Protein AF-A0A6I9MM56-F1 (afdb_monomer)

Foldseek 3Di:
DWDWDWDQDPNDTFTFIFDDPCVLVVVWFKAFPVPRDTDHNPFPFPDDDPHGTGGQQDDPDQQLQAAPPPSHGQDHNVVGDPDSNVLRDFDQRPPPRDTDSSNPDDCVRMDTDDDD

InterPro domains:
  IPR026066 Headcase [PTHR13425] (3-116)
  IPR031947 Headcase, middle domain [PF16002] (4-107)

Mean predicted aligned error: 7.93 Å

Sequence (116 aa):
MLYCISLFLTGRLMHLYAICVDCLEGVHKIVCIKCKSRWDGSWHQLGTMYTYDILAASPCCQARLNCKHCGKPVVDVRVGMQYFSEYSNVQQCPHCGNLDYHFVKPFSSYKVLEAY

Structure (mmCIF, N/CA/C/O backbone):
data_AF-A0A6I9MM56-F1
#
_entry.id   AF-A0A6I9MM56-F1
#
loop_
_atom_site.group_PDB
_atom_site.id
_atom_site.type_symbol
_atom_site.label_atom_id
_atom_site.label_alt_id
_atom_site.label_comp_id
_atom_site.label_asym_id
_atom_site.label_entity_id
_atom_site.label_seq_id
_atom_site.pdbx_PDB_ins_code
_atom_site.Cartn_x
_atom_site.Cartn_y
_atom_site.Cartn_z
_atom_site.occupancy
_atom_site.B_iso_or_equiv
_atom_site.auth_seq_id
_atom_site.auth_comp_id
_atom_site.auth_asym_id
_atom_site.auth_atom_id
_atom_site.pdbx_PDB_model_num
ATOM 1 N N . MET A 1 1 ? 17.029 -6.124 -0.668 1.00 47.97 1 MET A N 1
ATOM 2 C CA . MET A 1 1 ? 16.097 -6.927 0.168 1.00 47.97 1 MET A CA 1
ATOM 3 C C . MET A 1 1 ? 15.103 -5.999 0.851 1.00 47.97 1 MET A C 1
ATOM 5 O O . MET A 1 1 ? 15.518 -4.928 1.277 1.00 47.97 1 MET A O 1
ATOM 9 N N . LEU A 1 2 ? 13.820 -6.378 0.918 1.00 52.38 2 LEU A N 1
ATOM 10 C CA . LEU A 1 2 ? 12.774 -5.584 1.571 1.00 52.38 2 LEU A CA 1
ATOM 11 C C . LEU A 1 2 ? 12.425 -6.140 2.955 1.00 52.38 2 LEU A C 1
ATOM 13 O O . LEU A 1 2 ? 12.172 -7.337 3.077 1.00 52.38 2 LEU A O 1
ATOM 17 N N . TYR A 1 3 ? 12.350 -5.275 3.969 1.00 53.06 3 TYR A N 1
ATOM 18 C CA . TYR A 1 3 ? 12.012 -5.656 5.347 1.00 53.06 3 TYR A CA 1
ATOM 19 C C . TYR A 1 3 ? 10.838 -4.829 5.872 1.00 53.06 3 TYR A C 1
ATOM 21 O O . TYR A 1 3 ? 10.752 -3.634 5.609 1.00 53.06 3 TYR A O 1
ATOM 29 N N . CYS A 1 4 ? 9.936 -5.459 6.627 1.00 52.94 4 CYS A N 1
ATOM 30 C CA . CYS A 1 4 ? 8.915 -4.749 7.394 1.00 52.94 4 CYS A CA 1
ATOM 31 C C . CYS A 1 4 ? 9.426 -4.582 8.824 1.00 52.94 4 CYS A C 1
ATOM 33 O O . CYS A 1 4 ? 9.591 -5.574 9.532 1.00 52.94 4 CYS A O 1
ATOM 35 N N . ILE A 1 5 ? 9.667 -3.347 9.246 1.00 62.81 5 ILE A N 1
ATOM 36 C CA . ILE A 1 5 ? 10.155 -3.033 10.588 1.00 62.81 5 ILE A CA 1
ATOM 37 C C . ILE A 1 5 ? 8.993 -2.440 11.378 1.00 62.81 5 ILE A C 1
ATOM 39 O O . ILE A 1 5 ? 8.350 -1.493 10.929 1.00 62.81 5 ILE A O 1
ATOM 43 N N . SER A 1 6 ? 8.706 -3.009 12.547 1.00 59.41 6 SER A N 1
ATOM 44 C CA . SER A 1 6 ? 7.737 -2.432 13.480 1.00 59.41 6 SER A CA 1
ATOM 45 C C . SER A 1 6 ? 8.493 -1.592 14.502 1.00 59.41 6 SER A C 1
ATOM 47 O O . SER A 1 6 ? 9.407 -2.096 15.149 1.00 59.41 6 SER A O 1
ATOM 49 N N . LEU A 1 7 ? 8.140 -0.316 14.626 1.00 59.81 7 LEU A N 1
ATOM 50 C CA . LEU A 1 7 ? 8.797 0.651 15.504 1.00 59.81 7 LEU A CA 1
ATOM 51 C C . LEU A 1 7 ? 7.757 1.304 16.408 1.00 59.81 7 LEU A C 1
ATOM 53 O O . LEU A 1 7 ? 6.664 1.634 15.960 1.00 59.81 7 LEU A O 1
ATOM 57 N N . PHE A 1 8 ? 8.092 1.487 17.681 1.00 66.06 8 PHE A N 1
ATOM 58 C CA . PHE A 1 8 ? 7.246 2.207 18.626 1.00 66.06 8 PHE A CA 1
ATOM 59 C C . PHE A 1 8 ? 7.836 3.601 18.833 1.00 66.06 8 PHE A C 1
ATOM 61 O O . PHE A 1 8 ? 8.901 3.747 19.428 1.00 66.06 8 PHE A O 1
ATOM 68 N N . LEU A 1 9 ? 7.176 4.621 18.291 1.00 57.38 9 LEU A N 1
ATOM 69 C CA . LEU A 1 9 ? 7.623 6.013 18.333 1.00 57.38 9 LEU A 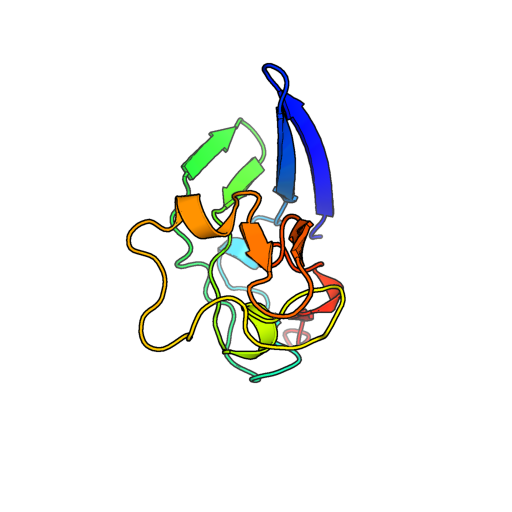CA 1
ATOM 70 C C . LEU A 1 9 ? 6.497 6.855 18.928 1.00 57.38 9 LEU A C 1
ATOM 72 O O . LEU A 1 9 ? 5.345 6.708 18.529 1.00 57.38 9 LEU A O 1
ATOM 76 N N . THR A 1 10 ? 6.825 7.679 19.929 1.00 64.81 10 THR A N 1
ATOM 77 C CA . THR A 1 10 ? 5.889 8.620 20.585 1.00 64.81 10 THR A CA 1
ATOM 78 C C . THR A 1 10 ? 4.546 8.007 21.026 1.00 64.81 10 THR A C 1
ATOM 80 O O . THR A 1 10 ? 3.502 8.652 20.973 1.00 64.81 10 THR A O 1
ATOM 83 N N . GLY A 1 11 ? 4.557 6.749 21.484 1.00 68.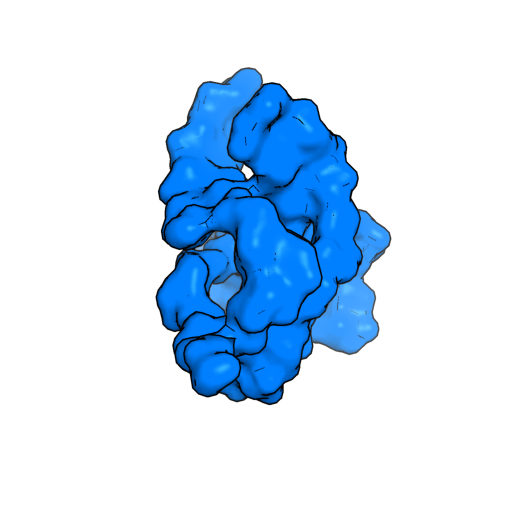00 11 GLY A N 1
ATOM 84 C CA . GLY A 1 11 ? 3.353 6.052 21.953 1.00 68.00 11 GLY A CA 1
ATOM 85 C C . GLY A 1 11 ? 2.510 5.401 20.850 1.00 68.00 11 GLY A C 1
ATOM 86 O O . GLY A 1 11 ? 1.431 4.889 21.141 1.00 68.00 11 GLY A O 1
ATOM 87 N N . ARG A 1 12 ? 2.971 5.405 19.592 1.00 59.16 12 ARG A N 1
ATOM 88 C CA . ARG A 1 12 ? 2.294 4.770 18.454 1.00 59.16 12 ARG A CA 1
ATOM 89 C C . ARG A 1 12 ? 3.160 3.673 17.844 1.00 59.16 12 ARG A C 1
ATOM 91 O O . ARG A 1 12 ? 4.357 3.857 17.626 1.00 59.16 12 ARG A O 1
ATOM 98 N N . LEU A 1 13 ? 2.532 2.541 17.529 1.00 62.94 13 LEU A N 1
ATOM 99 C CA . LEU A 1 13 ? 3.146 1.512 16.696 1.00 62.94 13 LEU A CA 1
ATOM 100 C C . LEU A 1 13 ? 3.158 1.997 15.240 1.00 62.94 13 LEU A C 1
ATOM 102 O O . LEU A 1 13 ? 2.164 2.507 14.730 1.00 62.94 13 LEU A O 1
ATOM 106 N N . MET A 1 14 ? 4.290 1.858 14.574 1.00 60.75 14 MET A N 1
ATOM 107 C CA . MET A 1 14 ? 4.509 2.251 13.188 1.00 60.75 14 MET A CA 1
ATOM 108 C C . MET A 1 14 ? 5.065 1.045 12.440 1.00 60.75 14 MET A C 1
ATOM 110 O O . MET A 1 14 ? 5.902 0.315 12.969 1.00 60.75 14 MET A O 1
ATOM 114 N N . HIS A 1 15 ? 4.623 0.847 11.202 1.00 60.53 15 HIS A N 1
ATOM 115 C CA . HIS A 1 15 ? 5.169 -0.174 10.315 1.00 60.53 15 HIS A CA 1
ATOM 116 C C . HIS A 1 15 ? 5.877 0.509 9.152 1.00 60.53 15 HIS A C 1
ATOM 118 O O . HIS A 1 15 ? 5.273 1.290 8.419 1.00 60.53 15 HIS A O 1
ATOM 124 N N . LEU A 1 16 ? 7.161 0.214 9.001 1.00 61.25 16 LEU A N 1
ATOM 125 C CA . LEU A 1 16 ? 8.037 0.788 7.992 1.00 61.25 16 LEU A CA 1
ATOM 126 C C . LEU A 1 16 ? 8.432 -0.283 6.981 1.00 61.25 16 LEU A C 1
ATOM 128 O O . LEU A 1 16 ? 8.786 -1.400 7.362 1.00 61.25 16 LEU A O 1
ATOM 132 N N . TYR A 1 17 ? 8.388 0.068 5.698 1.00 65.69 17 TYR A N 1
ATOM 133 C CA . TYR A 1 17 ? 8.986 -0.741 4.642 1.00 65.69 17 TYR A CA 1
ATOM 134 C C . TYR A 1 17 ? 10.401 -0.238 4.389 1.00 65.69 17 TYR A C 1
ATOM 136 O O . TYR A 1 17 ? 10.579 0.905 3.988 1.00 65.69 17 TYR A O 1
ATOM 144 N N . ALA A 1 18 ? 11.393 -1.097 4.589 1.00 64.69 18 ALA A N 1
ATOM 145 C CA . ALA A 1 18 ? 12.727 -0.893 4.053 1.00 64.69 18 ALA A CA 1
ATOM 146 C C . ALA A 1 18 ? 12.775 -1.483 2.642 1.00 64.69 18 ALA A C 1
ATOM 148 O O . ALA A 1 18 ? 12.338 -2.618 2.436 1.00 64.69 18 ALA A O 1
ATOM 149 N N . ILE A 1 19 ? 13.314 -0.729 1.688 1.00 71.88 19 ILE A N 1
ATOM 150 C CA . ILE A 1 19 ? 13.568 -1.170 0.318 1.00 71.88 19 ILE A CA 1
ATOM 151 C C . ILE A 1 19 ? 15.025 -0.894 -0.050 1.00 71.88 19 ILE A C 1
ATOM 153 O O . ILE A 1 19 ? 15.600 0.072 0.437 1.00 71.88 19 ILE A O 1
ATOM 157 N N . CYS A 1 20 ? 15.653 -1.768 -0.845 1.00 73.00 20 CYS A N 1
ATOM 158 C CA . CYS A 1 20 ? 17.008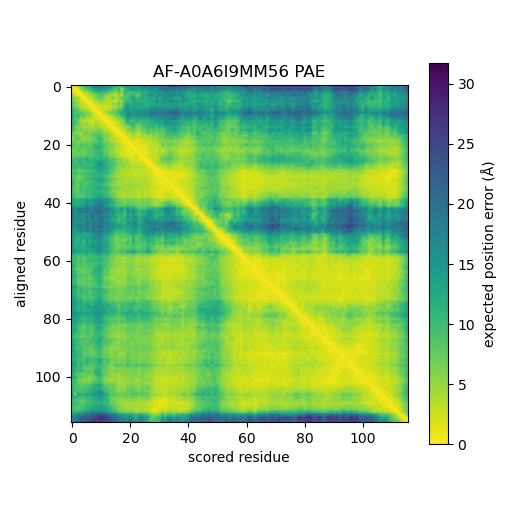 -1.500 -1.332 1.00 73.00 20 CYS A CA 1
ATOM 159 C C . CYS A 1 20 ? 16.984 -0.514 -2.501 1.00 73.00 20 CYS A C 1
ATOM 161 O O . CYS A 1 20 ? 15.984 -0.432 -3.217 1.00 73.00 20 CYS A O 1
ATOM 163 N N . VAL A 1 21 ? 18.108 0.173 -2.702 1.00 74.38 21 VAL A N 1
ATOM 164 C CA . VAL A 1 21 ? 18.279 1.192 -3.745 1.00 74.38 21 VAL A CA 1
ATOM 165 C C . VAL A 1 21 ? 17.949 0.631 -5.130 1.00 74.38 21 VAL A C 1
ATOM 167 O O . VAL A 1 21 ? 17.124 1.214 -5.815 1.00 74.38 21 VAL A O 1
ATOM 170 N N . ASP A 1 22 ? 18.420 -0.570 -5.482 1.00 74.75 22 ASP A N 1
ATOM 171 C CA . ASP A 1 22 ? 18.118 -1.187 -6.789 1.00 74.75 22 ASP A CA 1
ATOM 172 C C . ASP A 1 22 ? 16.610 -1.386 -7.031 1.00 74.75 22 ASP A C 1
ATOM 174 O O . ASP A 1 22 ? 16.088 -1.203 -8.132 1.00 74.75 22 ASP A O 1
ATOM 178 N N . CYS A 1 23 ? 15.873 -1.774 -5.985 1.00 75.12 23 CYS A N 1
ATOM 179 C CA . CYS A 1 23 ? 14.425 -1.914 -6.080 1.00 75.12 23 CYS A CA 1
ATOM 180 C C . CYS A 1 23 ? 13.757 -0.543 -6.241 1.00 75.12 23 CYS A C 1
ATOM 182 O O . CYS A 1 23 ? 12.817 -0.438 -7.023 1.00 75.12 23 CYS A O 1
ATOM 184 N N . LEU A 1 24 ? 14.232 0.479 -5.520 1.00 74.31 24 LEU A N 1
ATOM 185 C CA . LEU A 1 24 ? 13.726 1.850 -5.608 1.00 74.31 24 LEU A CA 1
ATOM 186 C C . LEU A 1 24 ? 13.991 2.475 -6.986 1.00 74.31 24 LEU A C 1
ATOM 188 O O . LEU A 1 24 ? 13.093 3.087 -7.554 1.00 74.31 24 LEU A O 1
ATOM 192 N N . GLU A 1 25 ? 15.175 2.251 -7.554 1.00 75.25 25 GLU A N 1
ATOM 193 C CA . GLU A 1 25 ? 15.570 2.693 -8.899 1.00 75.25 25 GLU A CA 1
ATOM 194 C C . GLU A 1 25 ? 14.864 1.906 -10.020 1.00 75.25 25 GLU A C 1
ATOM 196 O O . GLU A 1 25 ? 15.015 2.200 -11.205 1.00 75.25 25 GLU A O 1
ATOM 201 N N . GLY A 1 26 ? 14.049 0.909 -9.663 1.00 74.44 26 GLY A N 1
ATOM 202 C CA . GLY A 1 26 ? 13.237 0.154 -10.608 1.00 74.44 26 GLY A CA 1
ATOM 203 C C . GLY A 1 26 ? 14.011 -0.894 -11.408 1.00 74.44 26 GLY A C 1
ATOM 204 O O . GLY A 1 26 ? 13.455 -1.405 -12.387 1.00 74.44 26 GLY A O 1
ATOM 205 N N . VAL A 1 27 ? 15.233 -1.244 -10.979 1.00 76.81 27 VAL A N 1
ATOM 206 C CA . VAL A 1 27 ? 16.064 -2.323 -11.549 1.00 76.81 27 VAL A CA 1
ATOM 207 C C . VAL A 1 27 ? 15.316 -3.651 -11.472 1.00 76.81 27 VAL A C 1
ATOM 209 O O . VAL A 1 27 ? 15.237 -4.409 -12.438 1.00 76.81 27 VAL A O 1
ATOM 212 N N . HIS A 1 28 ? 14.691 -3.916 -10.326 1.00 78.81 28 HIS A N 1
ATOM 213 C CA . HIS A 1 28 ? 13.867 -5.098 -10.135 1.00 78.81 28 HIS A CA 1
ATOM 214 C C . HIS A 1 28 ? 12.422 -4.856 -10.570 1.00 78.81 28 HIS A C 1
ATOM 216 O O . HIS A 1 28 ? 11.755 -3.910 -10.141 1.00 78.81 28 HIS A O 1
ATOM 222 N N . LYS A 1 29 ? 11.874 -5.776 -11.369 1.00 84.44 29 LYS A N 1
ATOM 223 C CA . LYS A 1 29 ? 10.467 -5.721 -11.771 1.00 84.44 29 LYS A CA 1
ATOM 224 C C . LYS A 1 29 ? 9.582 -6.299 -10.668 1.00 84.44 29 LYS A C 1
ATOM 226 O O . LYS A 1 29 ? 9.296 -7.494 -10.627 1.00 84.44 29 LYS A O 1
ATOM 231 N N . ILE A 1 30 ? 9.130 -5.434 -9.767 1.00 85.00 30 ILE A N 1
ATOM 232 C CA . ILE A 1 30 ? 8.237 -5.792 -8.661 1.00 85.00 30 ILE A CA 1
ATOM 233 C C . ILE A 1 30 ? 6.782 -5.678 -9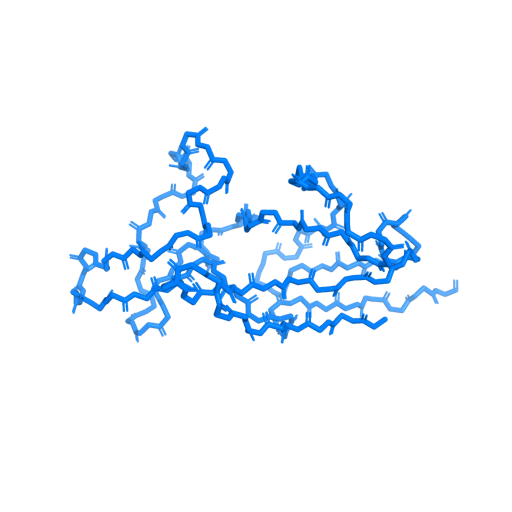.124 1.00 85.00 30 ILE A C 1
ATOM 235 O O . ILE A 1 30 ? 6.379 -4.667 -9.696 1.00 85.00 30 ILE A O 1
ATOM 239 N N . VAL A 1 31 ? 5.969 -6.705 -8.877 1.00 89.00 31 VAL A N 1
ATOM 240 C CA . VAL A 1 31 ? 4.543 -6.723 -9.240 1.00 89.00 31 VAL A CA 1
ATOM 241 C C . VAL A 1 31 ? 3.672 -7.140 -8.066 1.00 89.00 31 VAL A C 1
ATOM 243 O O . VAL A 1 31 ? 4.036 -8.010 -7.273 1.00 89.00 31 VAL A O 1
ATOM 246 N N . CYS A 1 32 ? 2.486 -6.546 -7.949 1.00 89.38 32 CYS A N 1
ATOM 247 C CA . CYS A 1 32 ? 1.505 -6.991 -6.966 1.00 89.38 32 CYS A CA 1
ATOM 248 C C . CYS A 1 32 ? 1.008 -8.397 -7.318 1.00 89.38 32 CYS A C 1
ATOM 250 O O . CYS A 1 32 ? 0.599 -8.662 -8.448 1.00 89.38 32 CYS A O 1
ATOM 252 N N . ILE A 1 33 ? 0.958 -9.306 -6.344 1.00 90.94 33 ILE A N 1
ATOM 253 C CA . ILE A 1 33 ? 0.492 -10.677 -6.589 1.00 90.94 33 ILE A CA 1
ATOM 254 C C . ILE A 1 33 ? -0.990 -10.707 -6.976 1.00 90.94 33 ILE A C 1
ATOM 256 O O . ILE A 1 33 ? -1.381 -11.564 -7.772 1.00 90.94 33 ILE A O 1
ATOM 260 N N . LYS A 1 34 ? -1.794 -9.768 -6.455 1.00 91.44 34 LYS A N 1
ATOM 261 C CA . LYS A 1 34 ? -3.247 -9.713 -6.665 1.00 91.44 34 LYS A CA 1
ATOM 262 C C . LYS A 1 34 ? -3.635 -9.110 -8.015 1.00 91.44 34 LYS A C 1
ATOM 264 O O . LYS A 1 34 ? -4.330 -9.774 -8.769 1.00 91.44 34 LYS A O 1
ATOM 269 N N . CYS A 1 35 ? -3.186 -7.896 -8.332 1.00 91.44 35 CYS A N 1
ATOM 270 C CA . CYS A 1 35 ? -3.588 -7.200 -9.565 1.00 91.44 35 CYS A CA 1
ATOM 271 C C . CYS A 1 35 ? -2.534 -7.201 -10.676 1.00 91.44 35 CYS A C 1
ATOM 273 O O . CYS A 1 35 ? -2.802 -6.685 -11.753 1.00 91.44 35 CYS A O 1
ATOM 275 N N . LYS A 1 36 ? -1.335 -7.742 -10.428 1.00 91.19 36 LYS A N 1
ATOM 276 C CA . LYS A 1 36 ? -0.197 -7.759 -11.368 1.00 91.19 36 LYS A CA 1
ATOM 277 C C . LYS A 1 36 ? 0.335 -6.383 -11.784 1.00 91.19 36 LYS A C 1
ATOM 279 O O . LYS A 1 36 ? 1.318 -6.328 -12.517 1.00 91.19 36 LYS A O 1
ATOM 284 N N . SER A 1 37 ? -0.238 -5.293 -11.272 1.00 88.81 37 SER A N 1
ATOM 285 C CA . SER A 1 37 ? 0.287 -3.940 -11.444 1.00 88.81 37 SER A CA 1
ATOM 286 C C . SER A 1 37 ? 1.734 -3.873 -10.968 1.00 88.81 37 SER A C 1
ATOM 288 O O . SER A 1 37 ? 2.071 -4.422 -9.908 1.00 88.81 37 SER A O 1
ATOM 290 N N . ARG A 1 38 ? 2.575 -3.200 -11.757 1.00 85.38 38 ARG A N 1
ATOM 291 C CA . ARG A 1 38 ? 3.962 -2.917 -11.393 1.00 85.38 38 ARG A CA 1
ATOM 292 C C . ARG A 1 38 ? 3.980 -2.024 -10.153 1.00 85.38 38 ARG A C 1
ATOM 294 O O . ARG A 1 38 ? 3.176 -1.104 -10.038 1.00 85.38 38 ARG A O 1
ATOM 301 N N . TRP A 1 39 ? 4.875 -2.331 -9.227 1.00 82.00 39 TRP A N 1
ATOM 302 C CA . TRP A 1 39 ? 5.311 -1.384 -8.215 1.00 82.00 39 TRP A CA 1
ATOM 303 C C . TRP A 1 39 ? 6.418 -0.545 -8.855 1.00 82.00 39 TRP A C 1
ATOM 305 O O . TRP A 1 39 ? 7.411 -1.089 -9.337 1.00 82.00 39 TRP A O 1
ATOM 315 N N . ASP A 1 40 ? 6.184 0.752 -8.961 1.00 72.31 40 ASP A N 1
ATOM 316 C CA . ASP A 1 40 ? 6.954 1.705 -9.762 1.00 72.31 40 ASP A CA 1
ATOM 317 C C . ASP A 1 40 ? 7.713 2.730 -8.914 1.00 72.31 40 ASP A C 1
ATOM 319 O O . ASP A 1 40 ? 8.317 3.642 -9.464 1.00 72.31 40 ASP A O 1
ATOM 323 N N . GLY A 1 41 ? 7.685 2.605 -7.586 1.00 68.56 41 GLY A N 1
ATOM 324 C CA . GLY A 1 41 ? 8.431 3.500 -6.706 1.00 68.56 41 GLY A CA 1
ATOM 325 C C . GLY A 1 41 ? 7.926 4.945 -6.668 1.00 68.56 41 GLY A C 1
ATOM 326 O O . GLY A 1 41 ? 8.454 5.717 -5.881 1.00 68.56 41 GLY A O 1
ATOM 327 N N . SER A 1 42 ? 6.843 5.309 -7.374 1.00 64.75 42 SER A N 1
ATOM 328 C CA . SER A 1 42 ? 6.222 6.654 -7.336 1.00 64.75 42 SER A CA 1
ATOM 329 C C . SER A 1 42 ? 5.571 7.011 -5.985 1.00 64.75 42 SER A C 1
ATOM 331 O O . SER A 1 42 ? 4.766 7.939 -5.854 1.00 64.75 42 SER A O 1
ATOM 333 N N . TRP A 1 43 ? 5.859 6.208 -4.973 1.00 65.25 43 TRP A N 1
ATOM 334 C CA . TRP A 1 43 ? 5.348 6.287 -3.629 1.00 65.25 43 TRP A CA 1
ATOM 335 C C . TRP A 1 43 ? 6.012 7.492 -2.991 1.00 65.25 43 TRP A C 1
ATOM 337 O O . TRP A 1 43 ? 7.235 7.562 -2.932 1.00 65.25 43 TRP A O 1
ATOM 347 N N . HIS A 1 44 ? 5.206 8.463 -2.565 1.00 56.34 44 HIS A N 1
ATOM 348 C CA . HIS A 1 44 ? 5.729 9.700 -2.007 1.00 56.34 44 HIS A CA 1
ATOM 349 C C . HIS A 1 44 ? 6.592 9.370 -0.789 1.00 56.34 44 HIS A C 1
ATOM 351 O O . HIS A 1 44 ? 6.092 8.900 0.237 1.00 56.34 44 HIS A O 1
ATOM 357 N N . GLN A 1 45 ? 7.895 9.578 -0.948 1.00 60.97 45 GLN A N 1
ATOM 358 C CA . GLN A 1 45 ? 8.877 9.493 0.111 1.00 60.97 45 GLN A CA 1
ATOM 359 C C . GLN A 1 45 ? 8.475 10.496 1.192 1.00 60.97 45 GLN A C 1
ATOM 361 O O . GLN A 1 45 ? 8.462 11.704 0.966 1.00 60.97 45 GLN A O 1
ATOM 366 N N . LEU A 1 46 ? 8.093 9.989 2.360 1.00 57.50 46 LEU A N 1
ATOM 367 C CA . LEU A 1 46 ? 7.728 10.827 3.499 1.00 57.50 46 LEU A CA 1
ATOM 368 C C . LEU A 1 46 ? 8.984 11.395 4.186 1.00 57.50 46 LEU A C 1
ATOM 370 O O . LEU A 1 46 ? 8.893 12.404 4.879 1.00 57.50 46 LEU A O 1
ATOM 374 N N . GLY A 1 47 ? 10.151 10.771 3.972 1.00 58.31 47 GLY A N 1
ATOM 375 C CA . GLY A 1 47 ? 11.463 11.282 4.373 1.00 58.31 47 GLY A CA 1
ATOM 376 C C . GLY A 1 47 ? 12.608 10.289 4.129 1.00 58.31 47 GLY A C 1
ATOM 377 O O . GLY A 1 47 ? 12.384 9.078 4.069 1.00 58.31 47 GLY A O 1
ATOM 378 N N . THR A 1 48 ? 13.835 10.807 4.012 1.00 54.88 48 THR A N 1
ATOM 379 C CA . THR A 1 48 ? 15.092 10.043 4.104 1.00 54.88 48 THR A CA 1
ATOM 380 C C . THR A 1 48 ? 15.512 9.927 5.569 1.00 54.88 48 THR A C 1
ATOM 382 O O . THR A 1 48 ? 15.692 10.951 6.230 1.00 54.88 48 THR A O 1
ATOM 385 N N . MET A 1 49 ? 15.774 8.726 6.081 1.00 5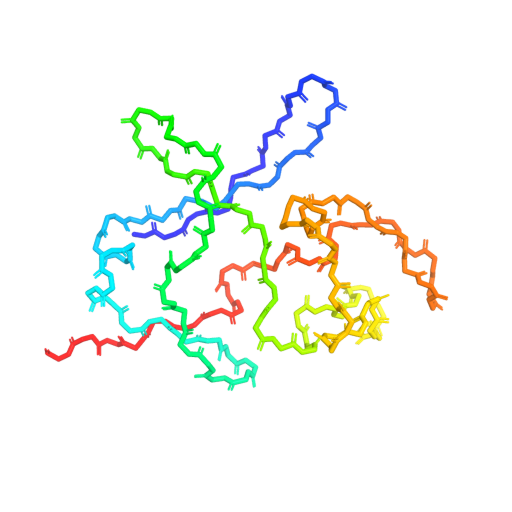5.28 49 MET A N 1
ATOM 386 C CA . MET A 1 49 ? 16.513 8.555 7.336 1.00 55.28 49 MET A CA 1
ATOM 387 C C . MET A 1 49 ? 17.829 7.848 7.034 1.00 55.28 49 MET A C 1
ATOM 389 O O . MET A 1 49 ? 17.824 6.627 7.052 1.00 55.28 49 MET A O 1
ATOM 393 N N . TYR A 1 50 ? 18.907 8.611 6.778 1.00 53.66 50 TYR A N 1
ATOM 394 C CA . TYR A 1 50 ? 20.336 8.258 6.566 1.00 53.66 50 TYR A CA 1
ATOM 395 C C . TYR A 1 50 ? 20.693 7.020 5.703 1.00 53.66 50 TYR A C 1
ATOM 397 O O . TYR A 1 50 ? 21.652 7.070 4.944 1.00 53.66 50 TYR A O 1
ATOM 405 N N . THR A 1 51 ? 19.970 5.912 5.818 1.00 57.00 51 THR A N 1
ATOM 406 C CA . THR A 1 51 ? 20.148 4.625 5.138 1.00 57.00 51 THR A CA 1
ATOM 407 C C . THR A 1 51 ? 18.824 4.012 4.638 1.00 57.00 51 THR A C 1
ATOM 409 O O . THR A 1 51 ? 18.864 2.975 3.982 1.00 57.00 51 THR A O 1
ATOM 412 N N . TYR A 1 52 ? 17.658 4.607 4.940 1.00 54.66 52 TYR A N 1
ATOM 413 C CA . TYR A 1 52 ? 16.339 4.073 4.564 1.00 54.66 52 TYR A CA 1
ATOM 414 C C . TYR A 1 52 ? 15.367 5.163 4.099 1.00 54.66 52 TYR A C 1
ATOM 416 O O . TYR A 1 52 ? 15.322 6.252 4.678 1.00 54.66 52 TYR A O 1
ATOM 424 N N . ASP A 1 53 ? 14.525 4.822 3.123 1.00 61.03 53 ASP A N 1
ATOM 425 C CA . ASP A 1 53 ? 13.391 5.641 2.695 1.00 61.03 53 ASP A CA 1
ATOM 426 C C . ASP A 1 53 ? 12.102 5.242 3.408 1.00 61.03 53 ASP A C 1
ATOM 428 O O . ASP A 1 53 ? 11.735 4.066 3.470 1.00 61.03 53 ASP A O 1
ATOM 432 N N . ILE A 1 54 ? 11.388 6.237 3.937 1.00 64.81 54 ILE A N 1
ATOM 433 C CA . ILE A 1 54 ? 10.079 6.045 4.560 1.00 64.81 54 ILE A CA 1
ATOM 434 C C . ILE A 1 54 ? 9.006 6.192 3.486 1.00 64.81 54 ILE A C 1
ATOM 436 O O . ILE A 1 54 ? 8.737 7.292 3.002 1.00 64.81 54 ILE A O 1
ATOM 440 N N . LEU A 1 55 ? 8.361 5.083 3.135 1.00 67.06 55 LEU A N 1
ATOM 441 C CA . LEU A 1 55 ? 7.282 5.055 2.150 1.00 67.06 55 LEU A CA 1
ATOM 442 C C . LEU A 1 55 ? 5.914 5.074 2.839 1.00 67.06 55 LEU A C 1
ATOM 444 O O . LEU A 1 55 ? 5.677 4.327 3.793 1.00 67.06 55 LEU A O 1
ATOM 448 N N . ALA A 1 56 ? 4.984 5.881 2.327 1.00 67.75 56 ALA A N 1
ATOM 449 C CA . ALA A 1 56 ? 3.575 5.760 2.695 1.00 67.75 56 ALA A CA 1
ATOM 450 C C . ALA A 1 56 ? 3.018 4.397 2.249 1.00 67.75 56 ALA A C 1
ATOM 452 O O . ALA A 1 56 ? 3.452 3.850 1.239 1.00 67.75 56 ALA A O 1
ATOM 453 N N . ALA A 1 57 ? 2.018 3.843 2.936 1.00 73.31 57 ALA A N 1
ATOM 454 C CA . ALA A 1 57 ? 1.202 2.816 2.300 1.00 73.31 57 ALA A CA 1
ATOM 455 C C . ALA A 1 57 ? 0.405 3.464 1.148 1.00 73.31 57 ALA A C 1
ATOM 457 O O . ALA A 1 57 ? -0.046 4.597 1.230 1.00 73.31 57 ALA A O 1
ATOM 458 N N . SER A 1 58 ? 0.227 2.753 0.048 1.00 74.75 58 SER A N 1
ATOM 459 C CA . SER A 1 58 ? -0.598 3.181 -1.082 1.00 74.75 58 SER A CA 1
ATOM 460 C C . SER A 1 58 ? -1.193 1.926 -1.686 1.00 74.75 58 SER A C 1
ATOM 462 O O . SER A 1 58 ? -0.470 0.937 -1.770 1.00 74.75 58 SER A O 1
ATOM 464 N N . PRO A 1 59 ? -2.477 1.867 -2.046 1.00 85.44 59 PRO A N 1
ATOM 465 C CA . PRO A 1 59 ? -3.089 0.709 -2.687 1.00 85.44 59 PRO A CA 1
ATOM 466 C C . PRO A 1 59 ? -2.937 0.770 -4.217 1.00 85.44 59 PRO A C 1
ATOM 468 O O . PRO A 1 59 ? -3.130 1.804 -4.832 1.00 85.44 59 PRO A O 1
ATOM 471 N N . CYS A 1 60 ? -2.663 -0.365 -4.865 1.00 86.88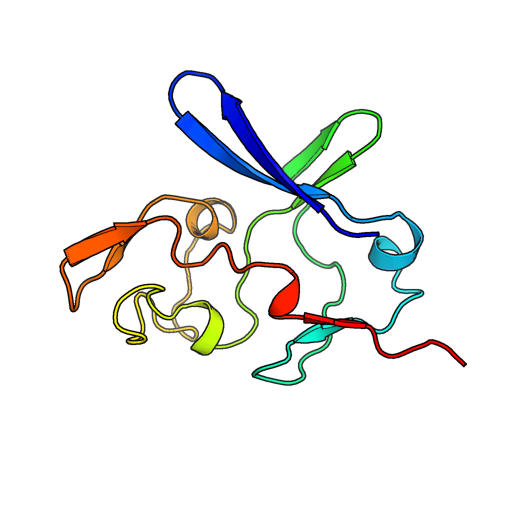 60 CYS A N 1
ATOM 472 C CA . CYS A 1 60 ? -2.710 -0.475 -6.335 1.00 86.88 60 CYS A CA 1
ATOM 473 C C . CYS A 1 60 ? -3.972 -1.199 -6.826 1.00 86.88 60 CYS A C 1
ATOM 475 O O . CYS A 1 60 ? -4.216 -1.292 -8.023 1.00 86.88 60 CYS A O 1
ATOM 477 N N . CYS A 1 61 ? -4.753 -1.772 -5.907 1.00 90.06 61 CYS A N 1
ATOM 478 C CA . CYS A 1 61 ? -6.005 -2.457 -6.204 1.00 90.06 61 CYS A CA 1
ATOM 479 C C . CYS A 1 61 ? -6.869 -2.601 -4.948 1.00 90.06 61 CYS A C 1
ATOM 481 O O . CYS A 1 61 ? -6.368 -2.527 -3.821 1.00 90.06 61 CYS A O 1
ATOM 483 N N . GLN A 1 62 ? -8.151 -2.916 -5.157 1.00 92.38 62 GLN A N 1
ATOM 484 C CA . GLN A 1 62 ? -9.133 -3.123 -4.090 1.00 92.38 62 GLN A CA 1
ATOM 485 C C . GLN A 1 62 ? -8.685 -4.162 -3.058 1.00 92.38 62 GLN A C 1
ATOM 487 O O . GLN A 1 62 ? -8.844 -3.952 -1.863 1.00 92.38 62 GLN A O 1
ATOM 492 N N . ALA A 1 63 ? -8.038 -5.248 -3.491 1.00 91.44 63 ALA A N 1
ATOM 493 C CA . ALA A 1 63 ? -7.559 -6.290 -2.584 1.00 91.44 63 ALA A CA 1
ATOM 494 C C . ALA A 1 63 ? -6.580 -5.763 -1.515 1.00 91.44 63 ALA A C 1
ATOM 496 O O . ALA A 1 63 ? -6.471 -6.347 -0.435 1.00 91.44 63 ALA A O 1
ATOM 497 N N . ARG A 1 64 ? -5.875 -4.654 -1.784 1.00 90.06 64 ARG A N 1
ATOM 498 C CA . ARG A 1 64 ? -4.985 -4.016 -0.801 1.00 90.06 64 ARG A CA 1
ATOM 499 C C . ARG A 1 64 ? -5.724 -3.113 0.185 1.00 90.06 64 ARG A C 1
ATOM 501 O O . ARG A 1 64 ? -5.194 -2.872 1.263 1.00 90.06 64 ARG A O 1
ATOM 508 N N . LEU A 1 65 ? -6.957 -2.728 -0.134 1.00 92.19 65 LEU A N 1
ATOM 509 C CA . LEU A 1 65 ? -7.878 -2.013 0.751 1.00 92.19 65 LEU A CA 1
ATOM 510 C C . LEU A 1 65 ? -8.837 -2.929 1.514 1.00 92.19 65 LEU A C 1
ATOM 512 O O . LEU A 1 65 ? -9.710 -2.463 2.243 1.00 92.19 65 LEU A O 1
ATOM 516 N N . ASN A 1 66 ? -8.673 -4.242 1.387 1.00 93.56 66 ASN A N 1
ATOM 517 C CA . ASN A 1 66 ? -9.490 -5.187 2.127 1.00 93.56 66 ASN A CA 1
ATOM 518 C C . ASN A 1 66 ? -8.994 -5.356 3.561 1.00 93.56 66 ASN A C 1
ATOM 520 O O . ASN A 1 66 ? -7.788 -5.370 3.836 1.00 93.56 66 ASN A O 1
ATOM 524 N N . CYS A 1 67 ? -9.946 -5.558 4.462 1.00 93.62 67 CYS A N 1
ATOM 525 C CA . CYS A 1 67 ? -9.713 -5.875 5.854 1.00 93.62 67 CYS A CA 1
ATOM 526 C C . CYS A 1 67 ? -8.850 -7.133 5.972 1.00 93.62 67 CYS A C 1
ATOM 528 O O . CYS A 1 67 ? -9.099 -8.132 5.295 1.00 93.62 67 CYS A O 1
ATOM 530 N N . LYS A 1 68 ? -7.853 -7.100 6.861 1.00 90.69 68 LYS A N 1
ATOM 531 C CA . LYS A 1 68 ? -7.007 -8.267 7.155 1.00 90.69 68 LYS A CA 1
ATOM 532 C C . LYS A 1 68 ? -7.778 -9.405 7.830 1.00 90.69 68 LYS A C 1
ATOM 534 O O . LYS A 1 68 ? -7.401 -10.557 7.668 1.00 90.69 68 LYS A O 1
ATOM 539 N N . HIS A 1 69 ? -8.851 -9.079 8.550 1.00 93.44 69 HIS A N 1
ATOM 540 C CA . HIS A 1 69 ? -9.624 -10.043 9.327 1.00 93.44 69 HIS A CA 1
ATOM 541 C C . HIS A 1 69 ? -10.752 -10.694 8.514 1.00 93.44 69 HIS A C 1
ATOM 543 O O . HIS A 1 69 ? -10.800 -11.911 8.393 1.00 93.44 69 HIS A O 1
ATOM 549 N N . CYS A 1 70 ? -11.650 -9.899 7.922 1.00 94.69 70 CYS A N 1
ATOM 550 C CA . CYS A 1 70 ? -12.827 -10.431 7.222 1.00 94.69 70 CYS A CA 1
ATOM 551 C C . CYS A 1 70 ? -12.703 -10.446 5.689 1.00 94.69 70 CYS A C 1
ATOM 553 O O . CYS A 1 70 ? -13.618 -10.899 5.007 1.00 94.69 70 CYS A O 1
ATOM 555 N N . GLY A 1 71 ? -11.621 -9.898 5.124 1.00 92.81 71 GLY A N 1
ATOM 556 C CA . GLY A 1 71 ? -11.390 -9.856 3.676 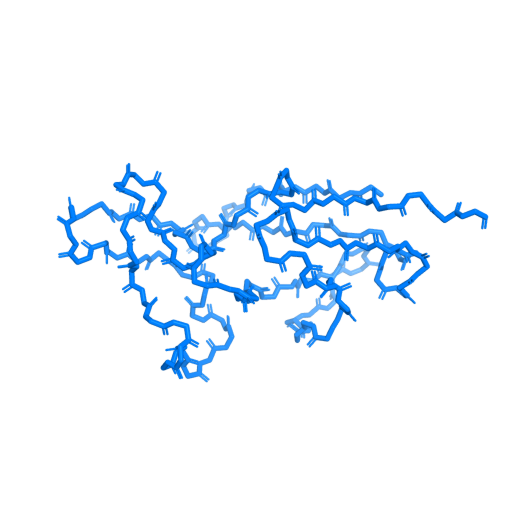1.00 92.81 71 GLY A CA 1
ATOM 557 C C . GLY A 1 71 ? -12.287 -8.895 2.884 1.00 92.81 71 GLY A C 1
ATOM 558 O O . GLY A 1 71 ? -12.064 -8.731 1.686 1.00 92.81 71 GLY A O 1
ATOM 559 N N . LYS A 1 72 ? -13.265 -8.239 3.523 1.00 94.50 72 LYS A N 1
ATOM 560 C CA . LYS A 1 72 ? -14.155 -7.247 2.898 1.00 94.50 72 LYS A CA 1
ATOM 561 C C . LYS A 1 72 ? -13.458 -5.887 2.723 1.00 94.50 72 LYS A C 1
ATOM 563 O O . LYS A 1 72 ? -12.550 -5.583 3.501 1.00 94.50 72 LYS A O 1
ATOM 568 N N . PRO A 1 73 ? -13.844 -5.070 1.729 1.00 93.12 73 PRO A N 1
ATOM 569 C CA . PRO A 1 73 ? -13.240 -3.758 1.493 1.00 93.12 73 PRO A CA 1
ATOM 570 C C . PRO A 1 73 ? -13.460 -2.812 2.682 1.00 93.12 73 PRO A C 1
ATOM 572 O O . PRO A 1 73 ? -14.575 -2.673 3.161 1.00 93.12 73 PRO A O 1
ATOM 575 N N . VAL A 1 74 ? -12.400 -2.170 3.180 1.00 94.06 74 VAL A N 1
ATOM 576 C CA . VAL A 1 74 ? -12.520 -1.118 4.212 1.00 94.06 74 VAL A CA 1
ATOM 577 C C . VAL A 1 74 ? -12.776 0.237 3.556 1.00 94.06 74 VAL A C 1
ATOM 579 O O . VAL A 1 74 ? -13.565 1.020 4.067 1.00 94.06 74 VAL A O 1
ATOM 582 N N . VAL A 1 75 ? -12.134 0.486 2.412 1.00 91.44 75 VAL A N 1
ATOM 583 C CA . VAL A 1 75 ? -12.284 1.690 1.582 1.00 91.44 75 VAL A CA 1
ATOM 584 C C . VAL A 1 75 ? -12.393 1.250 0.122 1.00 91.44 75 VAL A C 1
ATOM 586 O O . VAL A 1 75 ? -11.739 0.283 -0.284 1.00 91.44 75 VAL A O 1
ATOM 589 N N . ASP A 1 76 ? -13.224 1.929 -0.666 1.00 84.62 76 ASP A N 1
ATOM 590 C CA . ASP A 1 76 ? -13.295 1.721 -2.114 1.00 84.62 76 ASP A CA 1
ATOM 591 C C . ASP A 1 76 ? -12.065 2.345 -2.788 1.00 84.62 76 ASP A C 1
ATOM 593 O O . ASP A 1 76 ? -11.752 3.517 -2.579 1.00 84.62 76 ASP A O 1
ATOM 597 N N . VAL A 1 77 ? -11.365 1.569 -3.616 1.00 82.75 77 VAL A N 1
ATOM 598 C CA . VAL A 1 77 ? -10.154 2.011 -4.322 1.00 82.75 77 VAL A CA 1
ATOM 599 C C . VAL A 1 77 ? -10.397 3.183 -5.276 1.00 82.75 77 VAL A C 1
ATOM 601 O O . VAL A 1 77 ? -9.459 3.911 -5.578 1.00 82.75 77 VAL A O 1
ATOM 604 N N . ARG A 1 78 ? -11.634 3.379 -5.746 1.00 82.06 78 ARG A N 1
ATOM 605 C CA . ARG A 1 78 ? -12.024 4.487 -6.632 1.00 82.06 78 ARG A CA 1
ATOM 606 C C . ARG A 1 78 ? -12.158 5.810 -5.890 1.00 82.06 78 ARG A C 1
ATOM 608 O O . ARG A 1 78 ? -11.920 6.852 -6.485 1.00 82.06 78 ARG A O 1
ATOM 615 N N . VAL A 1 79 ? -12.563 5.755 -4.622 1.00 85.31 79 VAL A N 1
ATOM 616 C CA . VAL A 1 79 ? -12.638 6.933 -3.747 1.00 85.31 79 VAL A CA 1
ATOM 617 C C . VAL A 1 79 ? -11.251 7.222 -3.183 1.00 85.31 79 VAL A C 1
ATOM 619 O O . VAL A 1 79 ? -10.791 8.359 -3.218 1.00 85.31 79 VAL A O 1
ATOM 622 N N . GLY A 1 80 ? -10.566 6.171 -2.723 1.00 82.88 80 GLY A N 1
ATOM 623 C CA . GLY A 1 80 ? -9.276 6.292 -2.061 1.00 82.88 80 GLY A CA 1
ATOM 624 C C . GLY A 1 80 ? -9.359 7.099 -0.762 1.00 82.88 80 GLY A C 1
ATOM 625 O O . GLY A 1 80 ? -10.430 7.307 -0.198 1.00 82.88 80 GLY A O 1
ATOM 626 N N . MET A 1 81 ? -8.197 7.529 -0.284 1.00 83.69 81 MET A N 1
ATOM 627 C CA . MET A 1 81 ? -8.028 8.467 0.825 1.00 83.69 81 MET A CA 1
ATOM 628 C C . MET A 1 81 ? -7.453 9.772 0.278 1.00 83.69 81 MET A C 1
ATOM 630 O O . MET A 1 81 ? -6.772 9.766 -0.753 1.00 83.69 81 MET A O 1
ATOM 634 N N . GLN A 1 82 ? -7.705 10.876 0.977 1.00 82.81 82 GLN A N 1
ATOM 635 C CA . GLN A 1 82 ? -7.274 12.203 0.546 1.00 82.81 82 GLN A CA 1
ATOM 636 C C . GLN A 1 82 ? -5.753 12.364 0.645 1.00 82.81 82 GLN A C 1
ATOM 638 O O . GLN A 1 82 ? -5.136 12.970 -0.231 1.00 82.81 82 GLN A O 1
ATOM 643 N N . TYR A 1 83 ? -5.143 11.799 1.687 1.00 80.38 83 TYR A N 1
ATOM 644 C CA . TYR A 1 83 ? -3.709 11.877 1.928 1.00 80.38 83 TYR A CA 1
ATOM 645 C C . TYR A 1 83 ? -3.075 10.487 1.962 1.00 80.38 83 TYR A C 1
ATOM 647 O O . TYR A 1 83 ? -3.578 9.559 2.595 1.00 80.38 83 TYR A O 1
ATOM 655 N N . PHE A 1 84 ? -1.900 10.343 1.338 1.00 76.38 84 PHE A N 1
ATOM 656 C CA . PHE A 1 84 ? -1.167 9.071 1.332 1.00 76.38 84 PHE A CA 1
ATOM 657 C C . PHE A 1 84 ? -0.823 8.568 2.743 1.00 76.38 84 PHE A C 1
ATOM 659 O O . PHE A 1 84 ? -0.786 7.362 2.981 1.00 76.38 84 PHE A O 1
ATOM 666 N N . SER A 1 85 ? -0.615 9.479 3.697 1.00 76.44 85 SER A N 1
ATOM 667 C CA . SER A 1 85 ? -0.348 9.143 5.099 1.00 76.44 85 SER A CA 1
ATOM 668 C C . SER A 1 85 ? -1.504 8.391 5.767 1.00 76.44 85 SER A C 1
ATOM 670 O O . SER A 1 85 ? -1.264 7.586 6.666 1.00 76.44 85 SER A O 1
ATOM 672 N N . GLU A 1 86 ? -2.747 8.581 5.316 1.00 83.50 86 GLU A N 1
ATOM 673 C CA . GLU A 1 86 ? -3.920 7.934 5.910 1.00 83.50 86 GLU A CA 1
ATOM 674 C C . GLU A 1 86 ? -3.943 6.427 5.683 1.00 83.50 86 GLU A C 1
ATOM 676 O O . GLU A 1 86 ? -4.453 5.680 6.522 1.00 83.50 86 GLU A O 1
ATOM 681 N N . TYR A 1 87 ? -3.337 5.956 4.592 1.00 84.62 87 TYR A N 1
ATOM 682 C CA . TYR A 1 87 ? -3.223 4.526 4.345 1.00 84.62 87 TYR A CA 1
ATOM 683 C C . TYR A 1 87 ? -2.315 3.823 5.366 1.00 84.62 87 TYR A C 1
ATOM 685 O O . TYR A 1 87 ? -2.386 2.605 5.522 1.00 84.62 87 TYR A O 1
ATOM 693 N N . SER A 1 88 ? -1.468 4.567 6.075 1.00 81.19 88 SER A N 1
ATOM 694 C CA . SER A 1 88 ? -0.596 4.033 7.123 1.00 81.19 88 SER A CA 1
ATOM 695 C C . SER A 1 88 ? -1.216 4.108 8.524 1.00 81.19 88 SER A C 1
ATOM 697 O O . SER A 1 88 ? -0.573 3.692 9.485 1.00 81.19 88 SER A O 1
ATOM 699 N N . ASN A 1 89 ? -2.447 4.608 8.666 1.00 83.06 89 ASN A N 1
ATOM 700 C CA . ASN A 1 89 ? -3.123 4.724 9.958 1.00 83.06 89 ASN A CA 1
ATOM 701 C C . ASN A 1 89 ? -3.888 3.448 10.343 1.00 83.06 89 ASN A C 1
ATOM 703 O O . ASN A 1 89 ? -4.273 2.637 9.496 1.00 83.06 89 ASN A O 1
ATOM 707 N N . VAL A 1 90 ? -4.159 3.306 11.643 1.00 87.00 90 VAL A N 1
ATOM 708 C CA . VAL A 1 90 ? -5.134 2.331 12.149 1.00 87.00 90 VAL A CA 1
ATOM 709 C C . VAL A 1 90 ? -6.521 2.736 11.666 1.00 87.00 90 VAL A C 1
ATOM 711 O O . VAL A 1 90 ? -6.912 3.892 11.808 1.00 87.00 90 VAL A O 1
ATOM 714 N N . GLN A 1 91 ? -7.265 1.780 11.117 1.00 89.12 91 GLN A N 1
ATOM 715 C CA . GLN A 1 91 ? -8.634 1.988 10.654 1.00 89.12 91 GLN A CA 1
ATOM 716 C C . GLN A 1 91 ? -9.551 0.920 11.246 1.00 89.12 91 GLN A C 1
ATOM 718 O O . GLN A 1 91 ? -9.166 -0.246 11.391 1.00 89.12 91 GLN A O 1
ATOM 723 N N . GLN A 1 92 ? -10.781 1.305 11.574 1.00 93.62 92 GLN A N 1
ATOM 724 C CA . GLN A 1 92 ? -11.809 0.352 11.972 1.00 93.62 92 GLN A CA 1
ATOM 725 C C . GLN A 1 92 ? -12.484 -0.222 10.725 1.00 93.62 92 GLN A C 1
ATOM 727 O O . GLN A 1 92 ? -12.914 0.516 9.842 1.00 93.62 92 GLN A O 1
ATOM 732 N N . CYS A 1 93 ? -12.593 -1.547 10.634 1.00 95.00 93 CYS A N 1
ATOM 733 C CA . CYS A 1 93 ? -13.318 -2.165 9.529 1.00 95.00 93 CYS A CA 1
ATOM 734 C C . CYS A 1 93 ? -14.834 -1.923 9.674 1.00 95.00 93 CYS A C 1
ATOM 736 O O . CYS A 1 93 ? -15.402 -2.355 10.681 1.00 95.00 93 CYS A O 1
ATOM 738 N N . PRO A 1 94 ? -15.524 -1.368 8.658 1.00 94.81 94 PRO A N 1
ATOM 739 C CA . PRO A 1 94 ? -16.968 -1.113 8.719 1.00 94.81 94 PRO A CA 1
ATOM 740 C C . PRO A 1 94 ? -17.818 -2.394 8.720 1.00 94.81 94 PRO A C 1
ATOM 742 O O . PRO A 1 94 ? -19.018 -2.344 8.962 1.00 94.81 94 PRO A O 1
ATOM 745 N N . HIS A 1 95 ? -17.216 -3.555 8.439 1.00 95.31 95 HIS A N 1
ATOM 746 C CA . HIS A 1 95 ? -17.937 -4.822 8.318 1.00 95.31 95 HIS A CA 1
ATOM 747 C C . HIS A 1 95 ? -17.782 -5.767 9.509 1.00 95.31 95 HIS A C 1
ATOM 749 O O . HIS A 1 95 ? -18.676 -6.572 9.747 1.00 95.31 95 HIS A O 1
ATOM 755 N N . CYS A 1 96 ? -16.643 -5.738 10.205 1.00 96.25 96 CYS A N 1
ATOM 756 C CA . CYS A 1 96 ? -16.384 -6.621 11.350 1.00 96.25 96 CYS A CA 1
ATOM 757 C C . CYS A 1 96 ? -15.912 -5.879 12.605 1.00 96.25 96 CYS A C 1
ATOM 759 O O . CYS A 1 96 ? -15.648 -6.520 13.614 1.00 96.25 96 CYS A O 1
ATOM 761 N N . GLY A 1 97 ? -15.747 -4.554 12.546 1.00 94.94 97 GLY A N 1
ATOM 762 C CA . GLY A 1 97 ? -15.320 -3.739 13.682 1.00 94.94 97 GLY A CA 1
ATOM 763 C C . GLY A 1 97 ? -13.839 -3.852 14.058 1.00 94.94 97 GLY A C 1
ATOM 764 O O . GLY A 1 97 ? -13.409 -3.127 14.949 1.00 94.94 97 GLY A O 1
ATOM 765 N N . ASN A 1 98 ? -13.046 -4.703 13.391 1.00 95.94 98 ASN A N 1
ATOM 766 C CA . ASN A 1 98 ? -11.631 -4.892 13.726 1.00 95.94 98 ASN A CA 1
ATOM 767 C C . ASN A 1 98 ? -10.806 -3.615 13.478 1.00 95.94 98 ASN A C 1
ATOM 769 O O . ASN A 1 98 ? -10.806 -3.088 12.359 1.00 95.94 98 ASN A O 1
ATOM 773 N N . LEU A 1 99 ? -10.080 -3.163 14.501 1.00 93.56 99 LEU A N 1
ATOM 774 C CA . LEU A 1 99 ? -9.134 -2.045 14.455 1.00 93.56 99 LEU A CA 1
ATOM 775 C C . LEU A 1 99 ? -7.738 -2.573 14.121 1.00 93.56 99 LEU A C 1
ATOM 777 O O . LEU A 1 99 ? -7.157 -3.319 14.902 1.00 93.56 99 LEU A O 1
ATOM 781 N N . ASP A 1 100 ? -7.212 -2.214 12.951 1.00 89.69 100 ASP A N 1
ATOM 782 C CA . ASP A 1 100 ? -5.892 -2.665 12.493 1.00 89.69 100 ASP A CA 1
ATOM 783 C C . ASP A 1 100 ? -5.349 -1.729 11.395 1.00 89.69 100 ASP A C 1
ATOM 785 O O . ASP A 1 100 ? -6.081 -0.936 10.796 1.00 89.69 100 ASP A O 1
ATOM 789 N N . TYR A 1 101 ? -4.063 -1.855 11.080 1.00 88.25 101 TYR A N 1
ATOM 790 C CA . TYR A 1 101 ? -3.414 -1.268 9.911 1.00 88.25 101 TYR A CA 1
ATOM 791 C C . TYR A 1 101 ? -3.789 -2.059 8.654 1.00 88.25 101 TYR A C 1
ATOM 793 O O . TYR A 1 101 ? -2.965 -2.781 8.081 1.00 88.25 101 TYR A O 1
ATOM 801 N N . HIS A 1 102 ? -5.052 -1.987 8.225 1.00 90.44 102 HIS A N 1
ATOM 802 C CA . HIS A 1 102 ? -5.575 -2.852 7.158 1.00 90.44 102 HIS A CA 1
ATOM 803 C C . HIS A 1 102 ? -4.792 -2.736 5.848 1.00 90.44 102 HIS A C 1
ATOM 805 O O . HIS A 1 102 ? -4.601 -3.749 5.172 1.00 90.44 102 HIS A O 1
ATOM 811 N N . PHE A 1 103 ? -4.303 -1.545 5.506 1.00 88.00 103 PHE A N 1
ATOM 812 C CA . PHE A 1 103 ? -3.680 -1.253 4.208 1.00 88.00 103 PHE A CA 1
ATOM 813 C C . PHE A 1 103 ? -2.166 -1.478 4.177 1.00 88.00 103 PHE A C 1
ATOM 815 O O . 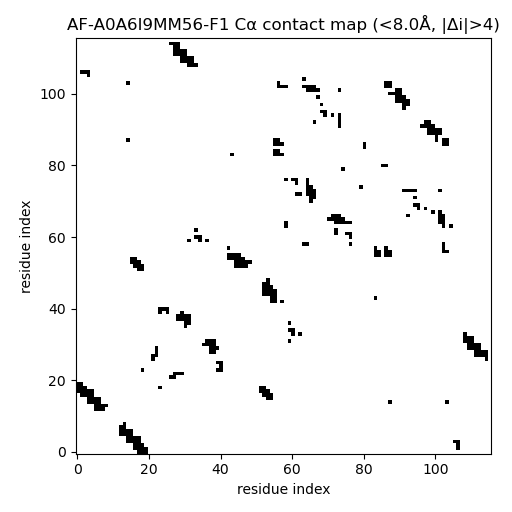PHE A 1 103 ? -1.567 -1.574 3.103 1.00 88.00 103 PHE A O 1
ATOM 822 N N . VAL A 1 104 ? -1.552 -1.660 5.348 1.00 84.38 104 VAL A N 1
ATOM 823 C CA . VAL A 1 104 ? -0.154 -2.070 5.483 1.00 84.38 104 VAL A CA 1
ATOM 824 C C . VAL A 1 104 ? -0.077 -3.579 5.222 1.00 84.38 104 VAL A C 1
ATOM 826 O O . VAL A 1 104 ? -0.322 -4.398 6.114 1.00 84.38 104 VAL A O 1
ATOM 829 N N . LYS A 1 105 ? 0.181 -3.962 3.965 1.00 83.06 105 LYS A N 1
ATOM 830 C CA . LYS A 1 105 ? 0.278 -5.362 3.525 1.00 83.06 105 LYS A CA 1
ATOM 831 C C . LYS A 1 105 ? 1.730 -5.851 3.519 1.00 83.06 105 LYS A C 1
ATOM 83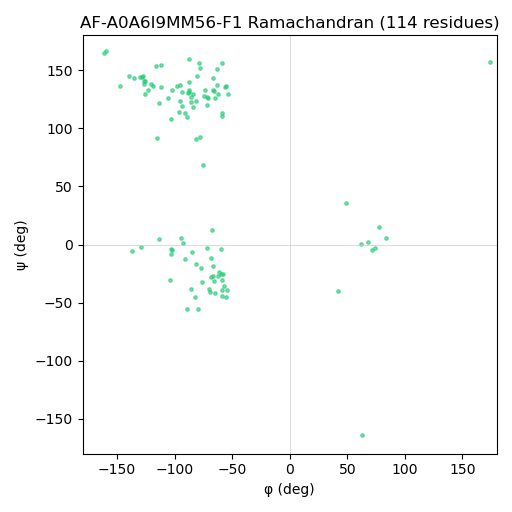3 O O . LYS A 1 105 ? 2.594 -5.158 2.996 1.00 83.06 105 LYS A O 1
ATOM 838 N N . PRO A 1 106 ? 2.003 -7.077 3.997 1.00 76.50 106 PRO A N 1
ATOM 839 C CA . PRO A 1 106 ? 3.362 -7.607 4.010 1.00 76.50 106 PRO A CA 1
ATOM 840 C C . PRO A 1 106 ? 3.957 -7.659 2.600 1.00 76.50 106 PRO A C 1
ATOM 842 O O . PRO A 1 106 ? 3.228 -7.769 1.608 1.00 76.50 106 PRO A O 1
ATOM 845 N N . PHE A 1 107 ? 5.288 -7.650 2.505 1.00 71.50 107 PHE A N 1
ATOM 846 C CA . PHE A 1 107 ? 5.978 -7.742 1.216 1.00 71.50 107 PHE A CA 1
ATOM 847 C C . PHE A 1 107 ? 5.641 -9.024 0.447 1.00 71.50 107 PHE A C 1
ATOM 849 O O . PHE A 1 107 ? 5.628 -9.007 -0.775 1.00 71.50 107 PHE A O 1
ATOM 856 N N . SER A 1 108 ? 5.237 -10.098 1.132 1.00 79.25 108 SER A N 1
ATOM 857 C CA . SER A 1 108 ? 4.695 -11.311 0.503 1.00 79.25 108 SER A CA 1
ATOM 858 C C . SER A 1 108 ? 3.424 -11.079 -0.329 1.00 79.25 108 SER A C 1
ATOM 860 O O . SER A 1 108 ? 2.928 -12.014 -0.948 1.00 79.25 108 SER A O 1
ATOM 862 N N . SER A 1 109 ? 2.879 -9.856 -0.357 1.00 83.06 109 SER A N 1
ATOM 863 C CA . SER A 1 109 ? 1.837 -9.413 -1.293 1.00 83.06 109 SER A CA 1
ATOM 864 C C . SER A 1 109 ? 2.379 -8.911 -2.645 1.00 83.06 109 SER A C 1
ATOM 866 O O . SER A 1 109 ? 1.596 -8.681 -3.575 1.00 83.06 109 SER A O 1
ATOM 868 N N . TYR A 1 110 ? 3.702 -8.806 -2.777 1.00 84.94 110 TYR A N 1
ATOM 869 C CA . TYR A 1 110 ? 4.450 -8.505 -3.991 1.00 84.94 110 TYR A CA 1
ATOM 870 C C . TYR A 1 110 ? 5.350 -9.674 -4.389 1.00 84.94 110 TYR A C 1
ATOM 872 O O . TYR A 1 110 ? 5.774 -10.478 -3.563 1.00 84.94 110 TYR A O 1
ATOM 880 N N . LYS A 1 111 ? 5.643 -9.761 -5.685 1.00 87.88 111 LYS A N 1
ATOM 881 C CA . LYS A 1 111 ? 6.605 -10.700 -6.256 1.00 87.88 111 LYS A CA 1
ATOM 882 C C . LYS A 1 111 ? 7.655 -9.914 -7.030 1.00 87.88 111 LYS A C 1
ATOM 884 O O . LYS A 1 111 ? 7.299 -9.049 -7.830 1.00 87.88 111 LYS A O 1
ATOM 889 N N . VAL A 1 112 ? 8.923 -10.243 -6.813 1.00 85.31 112 VAL A N 1
ATOM 890 C CA . VAL A 1 112 ? 10.017 -9.812 -7.687 1.00 85.31 112 VAL A CA 1
ATOM 891 C C . VAL A 1 112 ? 10.042 -10.756 -8.884 1.00 85.31 112 VAL A C 1
ATOM 893 O O . VAL A 1 112 ? 10.086 -11.975 -8.713 1.00 85.31 112 VAL A O 1
ATOM 896 N N . LEU A 1 113 ? 9.931 -10.210 -10.088 1.00 82.44 113 LEU A N 1
ATOM 897 C CA . LEU A 1 113 ? 10.250 -10.934 -11.311 1.00 82.44 113 LEU A CA 1
ATOM 898 C C . LEU A 1 113 ? 11.756 -10.762 -11.520 1.00 82.44 113 LEU A C 1
ATOM 900 O O . LEU A 1 113 ? 12.229 -9.624 -11.524 1.00 82.44 113 LEU A O 1
ATOM 904 N N . GLU A 1 114 ? 12.497 -11.869 -11.603 1.00 65.62 114 GLU A N 1
ATOM 905 C CA . GLU A 1 114 ? 13.941 -11.833 -11.855 1.00 65.62 114 GLU A CA 1
ATOM 906 C C . GLU A 1 114 ? 14.213 -11.006 -13.115 1.00 65.62 114 GLU A C 1
ATOM 908 O O . GLU A 1 114 ? 13.543 -11.168 -14.141 1.00 65.62 114 GLU A O 1
ATOM 913 N N . ALA A 1 115 ? 15.136 -10.054 -12.986 1.00 55.91 115 ALA A N 1
ATOM 914 C CA . ALA A 1 115 ? 15.706 -9.375 -14.133 1.00 55.91 115 ALA A CA 1
ATOM 915 C C . ALA A 1 115 ? 16.624 -10.389 -14.823 1.00 55.91 115 ALA A C 1
ATOM 917 O O . ALA A 1 115 ? 17.439 -11.022 -14.151 1.00 55.91 115 ALA A O 1
ATOM 918 N N . TYR A 1 116 ? 16.406 -10.586 -16.121 1.00 48.97 116 TYR A N 1
ATOM 919 C CA . TYR A 1 116 ? 17.301 -11.357 -16.979 1.00 48.97 116 TYR A CA 1
ATOM 920 C C . TYR A 1 116 ? 18.572 -10.553 -17.255 1.00 48.97 116 TYR A C 1
ATOM 922 O O . TYR A 1 116 ? 18.436 -9.313 -17.388 1.00 48.97 116 TYR A O 1
#

pLDDT: mean 77.38, std 13.63, range [47.97, 96.25]

Solvent-accessible surface area (backbone atoms only — not comparable to full-atom values): 7136 Å² total; per-residue (Å²): 110,74,44,82,46,79,45,79,53,99,92,39,84,42,79,41,52,40,64,34,67,56,53,56,76,53,65,42,50,31,24,33,68,84,77,59,50,70,60,75,60,85,55,64,67,78,43,80,56,104,87,42,51,41,55,48,32,76,71,91,45,49,81,42,31,15,30,79,85,81,62,48,68,57,49,57,64,88,76,58,70,97,46,57,66,60,38,62,37,75,44,67,27,86,85,78,64,54,75,39,50,41,40,62,67,63,70,88,52,44,42,77,46,83,70,128

Nearest PDB structures (foldseek):
  4b0e-assembly4_D  TM=5.613E-01  e=8.568E+00  Yersinia pestis
  7ox5-assembly1_A  TM=4.475E-01  e=3.687E+00  Homo sapiens
  7ox5-assembly8_O  TM=3.532E-01  e=4.779E+00  Homo sapiens
  8xgc-assembly1_8  TM=2.076E-01  e=7.525E+00  Saccharomyces cerevisiae

Organism: NCBI:txid8208

Secondary structure (DSSP, 8-state):
--EEEEEEETTEEEEEEE--HHHHTT-SEEEETTT-PBP-S-S-EEEEETTEEEEPP--SSGGGGB-TTT-SBSS-TTT--SSGGGGGS-EE-TTT--EE-TT---GGGEEEEPP-

Radius of gyration: 14.4 Å; Cα contacts (8 Å, |Δi|>4): 197; chains: 1; bounding box: 38×24×39 Å